Protein AF-A0A8T7JAN0-F1 (afdb_monomer)

pLDDT: mean 93.43, std 6.17, range [55.75, 97.62]

Mean predicted aligned error: 3.58 Å

Solvent-accessible surface area (backbone atoms only — not comparable to full-atom values): 7334 Å² total; per-residue (Å²): 132,79,45,48,63,60,51,50,53,51,40,34,76,74,22,66,46,53,62,48,59,49,54,65,27,92,67,48,68,56,56,50,43,68,74,55,42,84,70,53,52,68,70,41,52,52,54,36,50,58,53,50,70,55,31,36,67,35,22,43,38,52,56,80,37,69,95,50,94,42,50,17,30,30,70,90,56,47,83,46,56,74,61,48,67,72,55,46,54,54,35,41,56,44,19,57,58,30,43,63,62,41,58,79,77,45,91,56,72,92,44,49,69,54,52,51,54,43,50,52,54,51,52,54,57,54,73,69,58,132

Structure (mmCIF, N/CA/C/O backbone):
data_AF-A0A8T7JAN0-F1
#
_entry.id   AF-A0A8T7JAN0-F1
#
loop_
_atom_site.group_PDB
_atom_site.id
_atom_site.type_symbol
_atom_site.label_atom_id
_atom_site.label_alt_id
_atom_site.label_comp_id
_atom_site.label_asym_id
_atom_site.label_entity_id
_atom_site.label_seq_id
_atom_site.pdbx_PDB_ins_code
_atom_site.Cartn_x
_atom_site.Cartn_y
_atom_site.Cartn_z
_atom_site.occupancy
_atom_site.B_iso_or_equiv
_atom_site.auth_seq_id
_atom_site.auth_comp_id
_atom_site.auth_asym_id
_atom_site.auth_atom_id
_atom_site.pdbx_PDB_model_num
ATOM 1 N N . MET A 1 1 ? -13.619 9.895 21.627 1.00 55.75 1 MET A N 1
ATOM 2 C CA . MET A 1 1 ? -13.564 10.234 20.188 1.00 55.75 1 MET A CA 1
ATOM 3 C C . MET A 1 1 ? -12.569 9.287 19.562 1.00 55.75 1 MET A C 1
ATOM 5 O O . MET A 1 1 ? -11.410 9.397 19.912 1.00 55.75 1 MET A O 1
ATOM 9 N N . THR A 1 2 ? -12.993 8.378 18.690 1.00 77.75 2 THR A N 1
ATOM 10 C CA . THR A 1 2 ? -12.060 7.466 18.022 1.00 77.75 2 THR A CA 1
ATOM 11 C C . THR A 1 2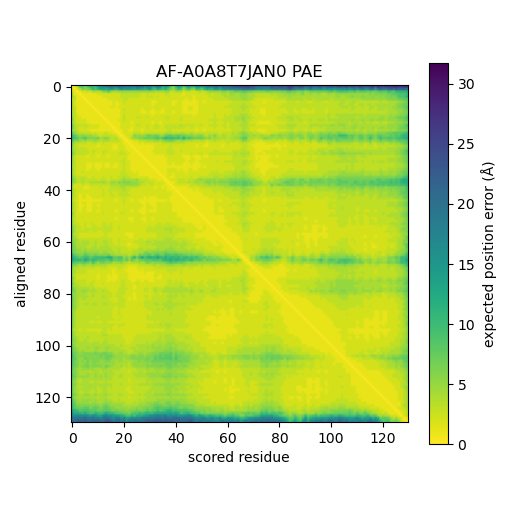 ? -11.316 8.181 16.896 1.00 77.75 2 THR A C 1
ATOM 13 O O . THR A 1 2 ? -11.916 8.685 15.941 1.00 77.75 2 THR A O 1
ATOM 16 N N . THR A 1 3 ? -10.003 8.252 17.016 1.00 91.12 3 THR A N 1
ATOM 17 C CA . THR A 1 3 ? -9.089 8.957 16.128 1.00 91.12 3 THR A CA 1
ATOM 18 C C . THR A 1 3 ? -8.537 8.020 15.047 1.00 91.12 3 THR A C 1
ATOM 20 O O . THR A 1 3 ? -8.535 6.801 15.204 1.00 91.12 3 THR A O 1
ATOM 23 N N . PRO A 1 4 ? -8.004 8.564 13.934 1.00 93.69 4 PRO A N 1
ATOM 24 C CA . PRO A 1 4 ? -7.278 7.761 12.949 1.00 93.69 4 PRO A CA 1
ATOM 25 C C . PRO A 1 4 ? -6.084 6.995 13.533 1.00 93.69 4 PRO A C 1
ATOM 27 O O . PRO A 1 4 ? -5.695 5.970 12.989 1.00 93.69 4 PRO A O 1
ATOM 30 N N . ARG A 1 5 ? -5.482 7.509 14.609 1.00 94.50 5 ARG A N 1
ATOM 31 C CA . ARG A 1 5 ? -4.354 6.855 15.266 1.00 94.50 5 ARG A CA 1
ATOM 32 C C . ARG A 1 5 ? -4.815 5.599 16.003 1.00 94.50 5 ARG A C 1
ATOM 34 O O . ARG A 1 5 ? -4.295 4.535 15.709 1.00 94.50 5 ARG A O 1
ATOM 41 N N . GLU A 1 6 ? -5.840 5.725 16.843 1.00 95.62 6 GLU A N 1
ATOM 42 C CA . GLU A 1 6 ? -6.415 4.592 17.585 1.00 95.62 6 GLU A CA 1
ATOM 43 C C . GLU A 1 6 ? -6.939 3.500 16.644 1.00 95.62 6 GLU A C 1
ATOM 45 O O . GLU A 1 6 ? -6.775 2.319 16.921 1.00 95.62 6 GLU A O 1
ATOM 50 N N . LEU A 1 7 ? -7.527 3.873 15.497 1.00 96.06 7 LEU A N 1
ATOM 51 C CA . LEU A 1 7 ? -7.938 2.879 14.500 1.00 96.06 7 LEU A CA 1
ATOM 52 C C . LEU A 1 7 ? -6.737 2.129 13.916 1.00 96.06 7 LEU A C 1
ATOM 54 O O . LEU A 1 7 ? -6.808 0.919 13.749 1.00 96.06 7 LEU A O 1
ATOM 58 N N . LEU A 1 8 ? -5.655 2.829 13.561 1.00 95.38 8 LEU A N 1
ATOM 59 C CA . LEU A 1 8 ? -4.475 2.168 13.005 1.00 95.38 8 LEU A CA 1
ATOM 60 C C . LEU A 1 8 ? -3.814 1.250 14.041 1.00 95.38 8 LEU A C 1
ATOM 62 O O . LEU A 1 8 ? -3.462 0.132 13.690 1.00 95.38 8 LEU A O 1
ATOM 66 N N . GLU A 1 9 ? -3.702 1.698 15.294 1.00 95.50 9 GLU A N 1
ATOM 67 C CA . GLU A 1 9 ? -3.191 0.890 16.412 1.00 95.50 9 GLU A CA 1
ATOM 68 C C . GLU A 1 9 ? -4.033 -0.382 16.583 1.00 95.50 9 GLU A C 1
ATOM 70 O O . GLU A 1 9 ? -3.498 -1.485 16.492 1.00 95.50 9 GLU A O 1
ATOM 75 N N . TYR A 1 10 ? -5.362 -0.246 16.665 1.00 95.44 10 TYR A N 1
ATOM 76 C CA . TYR A 1 10 ? -6.274 -1.389 16.719 1.00 95.44 10 TYR A CA 1
ATOM 77 C C . TYR A 1 10 ? -6.095 -2.337 15.525 1.00 95.44 10 TYR A C 1
ATOM 79 O O . TYR A 1 10 ? -6.042 -3.555 15.699 1.00 95.44 10 TYR A O 1
ATOM 87 N N . LEU A 1 11 ? -5.990 -1.803 14.304 1.00 96.00 11 LEU A N 1
ATOM 88 C CA . LEU A 1 11 ? -5.844 -2.628 13.107 1.00 96.00 11 LEU A CA 1
ATOM 89 C C . LEU A 1 11 ? -4.528 -3.414 13.111 1.00 96.00 11 LEU A C 1
ATOM 91 O O . LEU A 1 11 ? -4.535 -4.607 12.818 1.00 96.00 11 LEU A O 1
ATOM 95 N N . THR A 1 12 ? -3.421 -2.766 13.467 1.00 95.12 12 THR A N 1
ATOM 96 C CA . THR A 1 12 ? -2.097 -3.392 13.560 1.00 95.12 12 THR A CA 1
ATOM 97 C C . THR A 1 12 ? -2.039 -4.436 14.676 1.00 95.12 12 THR A C 1
ATOM 99 O O . THR A 1 12 ? -1.414 -5.474 14.495 1.00 95.12 12 THR A O 1
ATOM 102 N N . GLU A 1 13 ? -2.713 -4.228 15.805 1.00 95.38 13 GLU A N 1
ATOM 103 C CA . GLU A 1 13 ? -2.742 -5.213 16.895 1.00 95.38 13 GLU A CA 1
ATOM 104 C C . GLU A 1 13 ? -3.574 -6.458 16.551 1.00 95.38 13 GLU A C 1
ATOM 106 O O . GLU A 1 13 ? -3.205 -7.571 16.927 1.00 95.38 13 GLU A O 1
ATOM 111 N N . ASN A 1 14 ? -4.679 -6.287 15.818 1.00 95.31 14 ASN A N 1
ATOM 112 C CA . ASN A 1 14 ? -5.685 -7.341 15.653 1.00 95.31 14 ASN A CA 1
ATOM 113 C C . ASN A 1 14 ? -5.644 -8.046 14.288 1.00 95.31 14 ASN A C 1
ATOM 115 O O . ASN A 1 14 ? -6.106 -9.181 14.184 1.00 95.31 14 ASN A O 1
ATOM 119 N N . TYR A 1 15 ? -5.077 -7.428 13.247 1.00 94.81 15 TYR A N 1
ATOM 120 C CA . TYR A 1 15 ? -5.104 -7.976 11.886 1.00 94.81 15 TYR A CA 1
ATOM 121 C C . TYR A 1 15 ? -3.702 -8.066 11.291 1.00 94.81 15 TYR A C 1
ATOM 123 O O . TYR A 1 15 ? -2.974 -7.078 11.190 1.00 94.81 15 TYR A O 1
ATOM 131 N N . SER A 1 16 ? -3.323 -9.267 10.841 1.00 91.81 16 SER A N 1
ATOM 132 C CA . SER A 1 16 ? -2.032 -9.507 10.176 1.00 91.81 16 SER A CA 1
ATOM 133 C C . SER A 1 16 ? -1.831 -8.596 8.967 1.00 91.81 16 SER A C 1
ATOM 135 O O . SER A 1 16 ? -0.734 -8.075 8.799 1.00 91.81 16 SER A O 1
ATOM 137 N N . ALA A 1 17 ? -2.901 -8.313 8.214 1.00 92.75 17 ALA A N 1
ATOM 138 C CA . ALA A 1 17 ? -2.913 -7.402 7.068 1.00 92.75 17 ALA A CA 1
ATOM 139 C C . ALA A 1 17 ? -2.356 -5.989 7.362 1.00 92.75 17 ALA A C 1
ATOM 141 O O . ALA A 1 17 ? -1.986 -5.279 6.431 1.00 92.75 17 ALA A O 1
ATOM 142 N N . PHE A 1 18 ? -2.304 -5.575 8.636 1.00 94.25 18 PHE A N 1
ATOM 143 C CA . PHE A 1 18 ? -1.794 -4.274 9.083 1.00 94.25 18 PHE A CA 1
ATOM 144 C C . PHE A 1 18 ? -0.541 -4.362 9.970 1.00 94.25 18 PHE A C 1
ATOM 146 O O . PHE A 1 18 ? -0.012 -3.315 10.356 1.00 94.25 18 PHE A O 1
ATOM 153 N N . ARG A 1 19 ? -0.064 -5.570 10.307 1.00 90.19 19 ARG A N 1
ATOM 154 C CA . ARG A 1 19 ? 1.186 -5.776 11.065 1.00 90.19 19 ARG A CA 1
ATOM 155 C C . ARG A 1 19 ? 2.407 -5.552 10.196 1.00 90.19 19 ARG A C 1
ATOM 157 O O . ARG A 1 19 ? 3.319 -4.828 10.580 1.00 90.19 19 ARG A O 1
ATOM 164 N N . GLU A 1 20 ? 2.372 -6.134 9.009 1.00 83.44 20 GLU A N 1
ATOM 165 C CA . GLU A 1 20 ? 3.381 -5.952 7.978 1.00 83.44 20 GLU A CA 1
ATOM 166 C C . GLU A 1 20 ? 2.733 -5.260 6.778 1.00 83.44 20 GLU A C 1
ATOM 168 O O . GLU A 1 20 ? 1.546 -5.482 6.513 1.00 83.44 20 GLU A O 1
ATOM 173 N N . PRO A 1 21 ? 3.457 -4.378 6.069 1.00 79.12 21 PRO A N 1
ATOM 174 C CA . PRO A 1 21 ? 2.912 -3.715 4.898 1.00 79.12 21 PRO A CA 1
ATOM 175 C C . PRO A 1 21 ? 2.623 -4.754 3.809 1.00 79.12 21 PRO A C 1
ATOM 177 O O . PRO A 1 21 ? 3.523 -5.216 3.118 1.00 79.12 21 PRO A O 1
ATOM 180 N N . MET A 1 22 ? 1.349 -5.107 3.655 1.00 89.88 22 MET A N 1
ATOM 181 C CA . MET A 1 22 ? 0.836 -5.977 2.598 1.00 89.88 22 MET A CA 1
ATOM 182 C C . MET A 1 22 ? -0.165 -5.212 1.737 1.00 89.88 22 MET A C 1
ATOM 184 O O . MET A 1 22 ? -0.862 -4.318 2.223 1.00 89.88 22 MET A O 1
ATOM 188 N N . LEU A 1 23 ? -0.274 -5.560 0.450 1.00 94.94 23 LEU A N 1
ATOM 189 C CA . LEU A 1 23 ? -1.288 -4.948 -0.404 1.00 94.94 23 LEU A CA 1
ATOM 190 C C . LEU A 1 23 ? -2.687 -5.382 0.031 1.00 94.94 23 LEU A C 1
ATOM 192 O O . LEU A 1 23 ? -3.060 -6.543 -0.087 1.00 94.94 23 LEU A O 1
ATOM 196 N N . LEU A 1 24 ? -3.487 -4.420 0.475 1.00 96.56 24 LEU A N 1
ATOM 197 C CA . LEU A 1 24 ? -4.852 -4.667 0.922 1.00 96.56 24 LEU A CA 1
ATOM 198 C C . LEU A 1 24 ? -5.787 -4.927 -0.262 1.00 96.56 24 LEU A C 1
ATOM 200 O O . LEU A 1 24 ? -5.624 -4.341 -1.345 1.00 96.56 24 LEU A O 1
ATOM 204 N N . GLU A 1 25 ? -6.796 -5.767 -0.030 1.00 97.38 25 GLU A N 1
ATOM 205 C CA . GLU A 1 25 ? -7.859 -6.048 -0.994 1.00 97.38 25 GLU A CA 1
ATOM 206 C C . GLU A 1 25 ? -8.614 -4.776 -1.408 1.00 97.38 25 GLU A C 1
ATOM 208 O O . GLU A 1 25 ? -8.809 -3.828 -0.634 1.00 97.38 25 GLU A O 1
ATOM 213 N N . ILE A 1 26 ? -9.064 -4.743 -2.660 1.00 94.69 26 ILE A N 1
ATOM 214 C CA . ILE A 1 26 ? -9.939 -3.680 -3.137 1.00 94.69 26 ILE A CA 1
ATOM 215 C C . ILE A 1 26 ? -11.244 -3.747 -2.342 1.00 94.69 26 ILE A C 1
ATOM 217 O O . ILE A 1 26 ? -11.904 -4.775 -2.257 1.00 94.69 26 ILE A O 1
ATOM 221 N N . GLY A 1 27 ? -11.628 -2.622 -1.741 1.00 95.12 27 GLY A N 1
ATOM 222 C CA . GLY A 1 27 ? -12.807 -2.581 -0.881 1.00 95.12 27 GLY A CA 1
ATOM 223 C C . GLY A 1 27 ? -12.537 -2.899 0.591 1.00 95.12 27 GLY A C 1
ATOM 224 O O . GLY A 1 27 ? -13.489 -2.887 1.355 1.00 95.12 27 GLY A O 1
ATOM 225 N N . ILE A 1 28 ? -11.279 -3.050 1.037 1.00 97.44 28 ILE A N 1
ATOM 226 C CA . ILE A 1 28 ? -10.921 -3.337 2.448 1.00 97.44 28 ILE A CA 1
ATOM 227 C C . ILE A 1 28 ? -11.639 -2.454 3.493 1.00 97.44 28 ILE A C 1
ATOM 229 O O . ILE A 1 28 ? -11.892 -2.885 4.612 1.00 97.44 28 ILE A O 1
ATOM 233 N N . HIS A 1 29 ? -12.018 -1.222 3.137 1.00 96.94 29 HIS A N 1
ATOM 234 C CA . HIS A 1 29 ? -12.791 -0.322 3.998 1.00 96.94 29 HIS A CA 1
ATOM 235 C C . HIS A 1 29 ? -14.138 -0.904 4.453 1.00 96.94 29 HIS A C 1
ATOM 237 O O . HIS A 1 29 ? -14.550 -0.625 5.578 1.00 96.94 29 HIS A O 1
ATOM 243 N N . THR A 1 30 ? -14.813 -1.700 3.618 1.00 97.31 30 THR A N 1
ATOM 244 C CA . THR A 1 30 ? -16.069 -2.364 3.990 1.00 97.31 30 THR A CA 1
ATOM 245 C C . THR A 1 30 ? -15.802 -3.477 4.991 1.00 97.31 30 THR A C 1
ATOM 247 O O . THR A 1 30 ? -16.476 -3.531 6.012 1.00 97.31 30 THR A O 1
ATOM 250 N N . GLN A 1 31 ? -14.758 -4.282 4.769 1.00 97.44 31 GLN A N 1
ATOM 251 C CA . GLN A 1 31 ? -14.336 -5.336 5.696 1.00 97.44 31 GLN A CA 1
ATOM 252 C C . GLN A 1 31 ? -13.979 -4.750 7.067 1.00 97.44 31 GLN A C 1
ATOM 254 O O . GLN A 1 31 ? -14.451 -5.237 8.092 1.00 97.44 31 GLN A O 1
ATOM 259 N N . ILE A 1 32 ? -13.226 -3.643 7.089 1.00 97.19 32 ILE A N 1
ATOM 260 C CA . ILE A 1 32 ? -12.897 -2.923 8.327 1.00 97.19 32 ILE A CA 1
ATOM 261 C C . ILE A 1 32 ? -14.170 -2.423 9.001 1.00 97.19 32 ILE A C 1
ATOM 263 O O . ILE A 1 32 ? -14.345 -2.642 10.194 1.00 97.19 32 ILE A O 1
ATOM 267 N N . LYS A 1 33 ? -15.076 -1.776 8.255 1.00 96.81 33 LYS A N 1
ATOM 268 C CA . LYS A 1 33 ? -16.329 -1.255 8.815 1.00 96.81 33 LYS A CA 1
ATOM 269 C C . LYS A 1 33 ? -17.195 -2.368 9.410 1.00 96.81 33 LYS A C 1
ATOM 271 O O . LYS A 1 33 ? -17.756 -2.171 10.483 1.00 96.81 33 LYS A O 1
ATOM 276 N N . SER A 1 34 ? -17.270 -3.524 8.756 1.00 96.62 34 SER A N 1
ATOM 277 C CA . SER A 1 34 ? -17.972 -4.700 9.272 1.00 96.62 34 SER A CA 1
ATOM 278 C C . SER A 1 34 ? -17.334 -5.241 10.550 1.00 96.62 34 SER A C 1
ATOM 280 O O . SER A 1 34 ? -18.057 -5.606 11.470 1.00 96.62 34 SER A O 1
ATOM 282 N N . ALA A 1 35 ? -16.003 -5.260 10.633 1.00 95.19 35 ALA A N 1
ATOM 283 C CA . ALA A 1 35 ? -15.294 -5.813 11.781 1.00 95.19 35 ALA A CA 1
ATOM 284 C C . ALA A 1 35 ? -15.336 -4.901 13.019 1.00 95.19 35 ALA A C 1
ATOM 286 O O . ALA A 1 35 ? -15.488 -5.384 14.137 1.00 95.19 35 ALA A O 1
ATOM 287 N N . VAL A 1 36 ? -15.232 -3.582 12.829 1.00 93.56 36 VAL A N 1
ATOM 288 C CA . VAL A 1 36 ? -15.184 -2.616 13.943 1.00 93.56 36 VAL A CA 1
ATOM 289 C C . VAL A 1 36 ? -16.546 -2.016 14.305 1.00 93.56 36 VAL A C 1
ATOM 291 O O . VAL A 1 36 ? -16.665 -1.291 15.294 1.00 93.56 36 VAL A O 1
ATOM 294 N N . GLY A 1 37 ? -17.575 -2.272 13.494 1.00 92.12 37 GLY A N 1
ATOM 295 C CA . GLY A 1 37 ? -18.921 -1.740 13.691 1.00 92.12 37 GLY A CA 1
ATOM 296 C C . GLY A 1 37 ? -18.953 -0.210 13.746 1.00 92.12 37 GLY A C 1
ATOM 297 O O . GLY A 1 37 ? -18.244 0.485 13.013 1.00 92.12 37 GLY A O 1
ATOM 298 N N . ASP A 1 38 ? -19.796 0.342 14.618 1.00 92.56 38 ASP A N 1
ATOM 299 C CA . ASP A 1 38 ? -19.983 1.794 14.773 1.00 92.56 38 ASP A CA 1
ATOM 300 C C . ASP A 1 38 ? -18.980 2.472 15.703 1.00 92.56 38 ASP A C 1
ATOM 302 O O . ASP A 1 38 ? -19.018 3.693 15.861 1.00 92.56 38 ASP A O 1
ATOM 306 N N . VAL A 1 39 ? -18.021 1.710 16.236 1.00 93.06 39 VAL A N 1
ATOM 307 C CA . VAL A 1 39 ? -16.919 2.253 17.039 1.00 93.06 39 VAL A CA 1
ATOM 308 C C . VAL A 1 39 ? -16.117 3.266 16.222 1.00 93.06 39 VAL A C 1
ATOM 310 O O . VAL A 1 39 ? -15.782 4.332 16.729 1.00 93.06 39 VAL A O 1
ATOM 313 N N . PHE A 1 40 ? -15.875 2.983 14.936 1.00 93.75 40 PHE A N 1
ATOM 314 C CA . PHE A 1 40 ? -15.191 3.899 14.026 1.00 93.75 40 PHE A CA 1
ATOM 315 C C . PHE A 1 40 ? -16.095 4.342 12.870 1.00 93.75 40 PHE A C 1
ATOM 317 O O . PHE A 1 40 ? -16.785 3.555 12.214 1.00 93.75 40 PHE A O 1
ATOM 324 N N . THR A 1 41 ? -16.058 5.643 12.576 1.00 94.19 41 THR A N 1
ATOM 325 C CA . THR A 1 41 ? -16.795 6.217 11.442 1.00 94.19 41 THR A CA 1
ATOM 326 C C . THR A 1 41 ? -16.097 5.917 10.117 1.00 94.19 41 THR A C 1
ATOM 328 O O . THR A 1 41 ? -14.869 5.839 10.040 1.00 94.19 41 THR A O 1
ATOM 331 N N . GLU A 1 42 ? -16.867 5.861 9.031 1.00 94.38 42 GLU A N 1
ATOM 332 C CA . GLU A 1 42 ? -16.324 5.663 7.683 1.00 94.38 42 GLU A CA 1
ATOM 333 C C . GLU A 1 42 ? -15.302 6.744 7.296 1.00 94.38 42 GLU A C 1
ATOM 335 O O . GLU A 1 42 ? -14.278 6.465 6.670 1.00 94.38 42 GLU A O 1
ATOM 340 N N . LYS A 1 43 ? -15.524 7.987 7.740 1.00 94.69 43 LYS A N 1
ATOM 341 C CA . LYS A 1 43 ? -14.583 9.096 7.543 1.00 94.69 43 LYS A CA 1
ATOM 342 C C . LYS A 1 43 ? -13.227 8.821 8.196 1.00 94.69 43 LYS A C 1
ATOM 344 O O . LYS A 1 43 ? -12.193 9.144 7.609 1.00 94.69 43 LYS A O 1
ATOM 349 N N . VAL A 1 44 ? -13.216 8.237 9.397 1.00 95.94 44 VAL A N 1
ATOM 350 C CA . VAL A 1 44 ? -11.977 7.860 10.095 1.00 95.94 44 VAL A CA 1
ATOM 351 C C . VAL A 1 44 ? -11.280 6.722 9.352 1.00 95.94 44 VAL A C 1
ATOM 353 O O . VAL A 1 44 ? -10.091 6.853 9.063 1.00 95.94 44 VAL A O 1
ATOM 356 N N . ILE A 1 45 ? -12.021 5.688 8.938 1.00 97.00 45 ILE A N 1
ATOM 357 C CA . ILE A 1 45 ? -11.492 4.557 8.155 1.00 97.00 45 ILE A CA 1
ATOM 358 C C . ILE A 1 45 ? -10.836 5.049 6.858 1.00 97.00 45 ILE A C 1
ATOM 360 O O . ILE A 1 45 ? -9.661 4.776 6.607 1.00 97.00 45 ILE A O 1
ATOM 364 N N . ARG A 1 46 ? -11.547 5.859 6.063 1.00 96.12 46 ARG A N 1
ATOM 365 C CA . ARG A 1 46 ? -11.021 6.433 4.811 1.00 96.12 46 ARG A CA 1
ATOM 366 C C . ARG A 1 46 ? -9.767 7.274 5.049 1.00 96.12 46 ARG A C 1
ATOM 368 O O . ARG A 1 46 ? -8.825 7.205 4.262 1.00 96.12 46 ARG A O 1
ATOM 375 N N . LYS A 1 47 ? -9.726 8.050 6.137 1.00 96.25 47 LYS A N 1
ATOM 376 C CA . LYS A 1 47 ? -8.563 8.877 6.488 1.00 96.25 47 LYS A CA 1
ATOM 377 C C . LYS A 1 47 ? -7.343 8.032 6.866 1.00 96.25 47 LYS A C 1
ATOM 379 O O . LYS A 1 47 ? -6.235 8.394 6.472 1.00 96.25 47 LYS A O 1
ATOM 384 N N . VAL A 1 48 ? -7.530 6.933 7.600 1.00 96.38 48 VAL A N 1
ATOM 385 C CA . VAL A 1 48 ? -6.448 5.986 7.925 1.00 96.38 48 VAL A CA 1
ATOM 386 C C . VAL A 1 48 ? -5.924 5.325 6.662 1.00 96.38 48 VAL A C 1
ATOM 388 O O . VAL A 1 48 ? -4.738 5.455 6.368 1.00 96.38 48 VAL A O 1
ATOM 391 N N . LEU A 1 49 ? -6.804 4.716 5.865 1.00 96.62 49 LEU A N 1
ATOM 392 C CA . LEU A 1 49 ? -6.423 4.038 4.624 1.00 96.62 49 LEU A CA 1
ATOM 393 C C . LEU A 1 49 ? -5.740 4.988 3.638 1.00 96.62 49 LEU A C 1
ATOM 395 O O . LEU A 1 49 ? -4.730 4.632 3.037 1.00 96.62 49 LEU A O 1
ATOM 399 N N . GLY A 1 50 ? -6.233 6.221 3.508 1.00 95.56 50 GLY A N 1
ATOM 400 C CA . GLY A 1 50 ? -5.619 7.236 2.656 1.00 95.56 50 GLY A CA 1
ATOM 401 C C . GLY A 1 50 ? -4.188 7.578 3.073 1.00 95.56 50 GLY A C 1
ATOM 402 O O . GLY A 1 50 ? -3.334 7.770 2.215 1.00 95.56 50 GLY A O 1
ATOM 403 N N . LYS A 1 51 ? -3.885 7.622 4.374 1.00 94.19 51 LYS A N 1
ATOM 404 C CA . LYS A 1 51 ? -2.503 7.815 4.840 1.00 94.19 51 LYS A CA 1
ATOM 405 C C . LYS A 1 51 ? -1.662 6.554 4.657 1.00 94.19 51 LYS A C 1
ATOM 407 O O . LYS A 1 51 ? -0.564 6.638 4.115 1.00 94.19 51 LYS A O 1
ATOM 412 N N . TYR A 1 52 ? -2.192 5.412 5.083 1.00 95.25 52 TYR A N 1
ATOM 413 C CA . TYR A 1 52 ? -1.498 4.128 5.091 1.00 95.25 52 TYR A CA 1
ATOM 414 C C . TYR A 1 52 ? -1.067 3.713 3.677 1.00 95.25 52 TYR A C 1
ATOM 416 O O . TYR A 1 52 ? 0.122 3.555 3.409 1.00 95.25 52 TYR A O 1
ATOM 424 N N . THR A 1 53 ? -2.011 3.690 2.731 1.00 95.44 53 THR A N 1
ATOM 425 C CA . THR A 1 53 ? -1.788 3.239 1.344 1.00 95.44 53 THR A CA 1
ATOM 426 C C . THR A 1 53 ? -0.958 4.196 0.476 1.00 95.44 53 THR A C 1
ATOM 428 O O . THR A 1 53 ? -0.527 3.833 -0.618 1.00 95.44 53 THR A O 1
ATOM 431 N N . ASN A 1 54 ? -0.716 5.430 0.933 1.00 94.56 54 ASN A N 1
ATOM 432 C CA . ASN A 1 54 ? 0.154 6.402 0.257 1.00 94.56 54 ASN A CA 1
ATOM 433 C C . ASN A 1 54 ? 1.546 6.510 0.909 1.00 94.56 54 ASN A C 1
ATOM 435 O O . ASN A 1 54 ? 2.342 7.367 0.515 1.00 94.56 54 ASN A O 1
ATOM 439 N N . SER A 1 55 ? 1.841 5.679 1.912 1.00 94.25 55 SER A N 1
ATOM 440 C CA . SER A 1 55 ? 3.152 5.633 2.559 1.00 94.25 55 SER A CA 1
ATOM 441 C C . SER A 1 55 ? 4.178 4.877 1.707 1.00 94.25 55 SER A C 1
ATOM 443 O O . SER A 1 55 ? 3.820 3.989 0.933 1.00 94.25 55 SER A O 1
ATOM 445 N N . ALA A 1 56 ? 5.462 5.220 1.855 1.00 94.81 56 ALA A N 1
ATOM 446 C CA . ALA A 1 56 ? 6.543 4.489 1.193 1.00 94.81 56 ALA A CA 1
ATOM 447 C C . ALA A 1 56 ? 6.582 3.023 1.652 1.00 94.81 56 ALA A C 1
ATOM 449 O O . ALA A 1 56 ? 6.590 2.140 0.807 1.00 94.81 56 ALA A O 1
ATOM 450 N N . ALA A 1 57 ? 6.472 2.777 2.963 1.00 93.75 57 ALA A N 1
ATOM 451 C CA . ALA A 1 57 ? 6.462 1.433 3.544 1.00 93.75 57 ALA A CA 1
ATOM 452 C C . ALA A 1 57 ? 5.363 0.534 2.960 1.00 93.75 57 ALA A C 1
ATOM 454 O O . ALA A 1 57 ? 5.610 -0.617 2.635 1.00 93.75 57 ALA A O 1
ATOM 455 N N . TYR A 1 58 ? 4.149 1.059 2.777 1.00 95.38 58 TYR A N 1
ATOM 456 C CA . TYR A 1 58 ? 3.073 0.284 2.162 1.00 95.38 58 TYR A CA 1
ATOM 457 C C . TYR A 1 58 ? 3.361 -0.060 0.697 1.00 95.38 58 TYR A C 1
ATOM 459 O O . TYR A 1 58 ? 3.134 -1.181 0.257 1.00 95.38 58 TYR A O 1
ATOM 467 N N . ASN A 1 59 ? 3.831 0.917 -0.084 1.00 96.62 59 ASN A N 1
ATOM 468 C CA . ASN A 1 59 ? 4.035 0.710 -1.517 1.00 96.62 59 ASN A CA 1
ATOM 469 C C . ASN A 1 59 ? 5.322 -0.078 -1.820 1.00 96.62 59 ASN A C 1
ATOM 471 O O . ASN A 1 59 ? 5.391 -0.718 -2.866 1.00 96.62 59 ASN A O 1
ATOM 475 N N . SER A 1 60 ? 6.298 -0.103 -0.906 1.00 94.50 60 SER A N 1
ATOM 476 C CA . SER A 1 60 ? 7.502 -0.930 -1.044 1.00 94.50 60 SER A CA 1
ATOM 477 C C . SER A 1 60 ? 7.198 -2.427 -0.979 1.00 94.50 60 SER A C 1
ATOM 479 O O . SER A 1 60 ? 8.004 -3.217 -1.458 1.00 94.50 60 SER A O 1
ATOM 481 N N . ALA A 1 61 ? 6.045 -2.832 -0.434 1.00 93.12 61 ALA A N 1
ATOM 482 C CA . ALA A 1 61 ? 5.597 -4.223 -0.436 1.00 93.12 61 ALA A CA 1
ATOM 483 C C . ALA A 1 61 ? 5.449 -4.788 -1.855 1.00 93.12 61 ALA A C 1
ATOM 485 O O . ALA A 1 61 ? 5.704 -5.964 -2.086 1.00 93.12 61 ALA A O 1
ATOM 486 N N . VAL A 1 62 ? 5.065 -3.946 -2.819 1.00 94.62 62 VAL A N 1
ATOM 487 C CA . VAL A 1 62 ? 4.975 -4.349 -4.229 1.00 94.62 62 VAL A CA 1
ATOM 488 C C . VA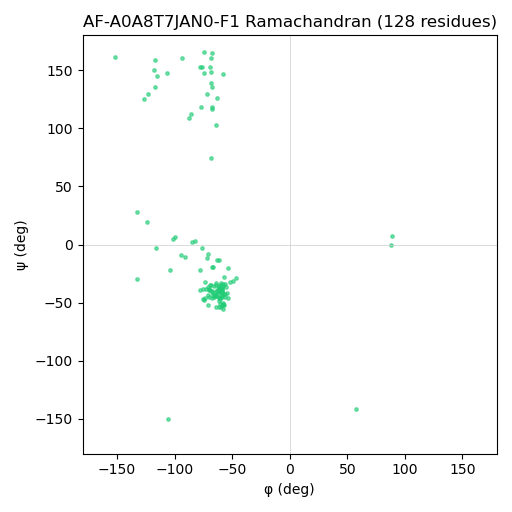L A 1 62 ? 6.356 -4.570 -4.816 1.00 94.62 62 VAL A C 1
ATOM 490 O O . VAL A 1 62 ? 6.573 -5.581 -5.470 1.00 94.62 62 VAL A O 1
ATOM 493 N N . VAL A 1 63 ? 7.278 -3.643 -4.548 1.00 94.19 63 VAL A N 1
ATOM 494 C CA . VAL A 1 63 ? 8.662 -3.708 -5.036 1.00 94.19 63 VAL A CA 1
ATOM 495 C C . VAL A 1 63 ? 9.350 -4.982 -4.541 1.00 94.19 63 VAL A C 1
ATOM 497 O O . VAL A 1 63 ? 9.951 -5.702 -5.321 1.00 94.19 63 VAL A O 1
ATOM 500 N N . GLN A 1 64 ? 9.159 -5.322 -3.266 1.00 91.75 64 GLN A N 1
ATOM 501 C CA . GLN A 1 64 ? 9.722 -6.530 -2.651 1.00 91.75 64 GLN A CA 1
ATOM 502 C C . GLN A 1 64 ? 9.218 -7.846 -3.261 1.00 91.75 64 GLN A C 1
ATOM 504 O O . GLN A 1 64 ? 9.760 -8.902 -2.957 1.00 91.75 64 GLN A O 1
ATOM 509 N N . ASN A 1 65 ? 8.153 -7.803 -4.064 1.00 90.75 65 ASN A N 1
ATOM 510 C CA . ASN A 1 65 ? 7.462 -8.985 -4.568 1.00 90.75 65 ASN A CA 1
ATOM 511 C C . ASN A 1 65 ? 7.193 -8.896 -6.083 1.00 90.75 65 ASN A C 1
ATOM 513 O O . ASN A 1 65 ? 6.206 -9.457 -6.561 1.00 90.75 65 ASN A O 1
ATOM 517 N N . LEU A 1 66 ? 8.024 -8.172 -6.846 1.00 87.50 66 LEU A N 1
ATOM 518 C CA . LEU A 1 66 ? 7.798 -7.960 -8.284 1.00 87.50 66 LEU A CA 1
ATOM 519 C C . LEU A 1 66 ? 7.809 -9.259 -9.093 1.00 87.50 66 LEU A C 1
ATOM 521 O O . LEU A 1 66 ? 6.949 -9.420 -9.966 1.00 87.50 66 LEU A O 1
ATOM 525 N N . ASP A 1 67 ? 8.694 -10.185 -8.723 1.00 82.69 67 ASP A N 1
ATOM 526 C CA . ASP A 1 67 ? 8.921 -11.467 -9.405 1.00 82.69 67 ASP A CA 1
ATOM 527 C C . ASP A 1 67 ? 7.925 -12.572 -9.022 1.00 82.69 67 ASP A C 1
ATOM 529 O O . ASP A 1 67 ? 8.041 -13.711 -9.473 1.00 82.69 67 ASP A O 1
ATOM 533 N N . TRP A 1 68 ? 6.942 -12.259 -8.175 1.00 85.38 68 TRP A N 1
ATO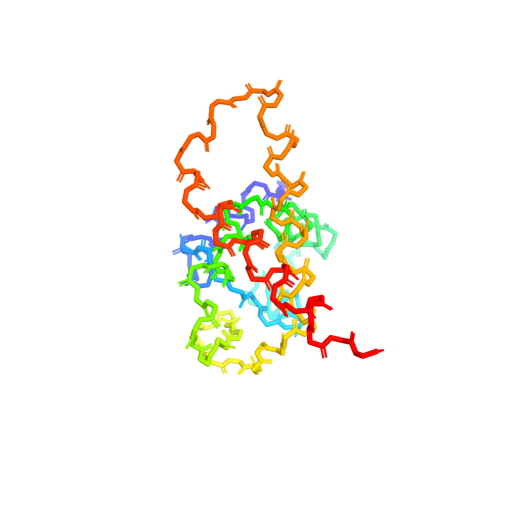M 534 C CA . TRP A 1 68 ? 6.014 -13.240 -7.620 1.00 85.38 68 TRP A CA 1
ATOM 535 C C . TRP A 1 68 ? 4.573 -12.961 -8.054 1.00 85.38 68 TRP A C 1
ATOM 537 O O . TRP A 1 68 ? 4.199 -11.828 -8.385 1.00 85.38 68 TRP A O 1
ATOM 547 N N . ASP A 1 69 ? 3.738 -14.003 -7.981 1.00 88.81 69 ASP A N 1
ATOM 548 C CA . ASP A 1 69 ? 2.278 -13.902 -8.076 1.00 88.81 69 ASP A CA 1
ATOM 549 C C . ASP A 1 69 ? 1.722 -13.178 -6.843 1.00 88.81 69 ASP A C 1
ATOM 551 O O . ASP A 1 69 ? 1.146 -13.760 -5.918 1.00 88.81 69 ASP A O 1
ATOM 555 N N . LEU A 1 70 ? 1.924 -11.863 -6.819 1.00 92.69 70 LEU A N 1
ATOM 556 C CA . LEU A 1 70 ? 1.508 -11.010 -5.727 1.00 92.69 70 LEU A CA 1
ATOM 557 C C . LEU A 1 70 ? -0.018 -10.957 -5.683 1.00 92.69 70 LEU A C 1
ATOM 559 O O . LEU A 1 70 ? -0.680 -10.481 -6.608 1.00 92.69 70 LEU A O 1
ATOM 563 N N . ARG A 1 71 ? -0.586 -11.422 -4.574 1.00 94.81 71 ARG A N 1
ATOM 564 C CA . ARG A 1 71 ? -2.014 -11.309 -4.282 1.00 94.81 71 ARG A CA 1
ATOM 565 C C . ARG A 1 71 ? -2.245 -10.267 -3.208 1.00 94.81 71 ARG A C 1
ATOM 567 O O . ARG A 1 71 ? -1.433 -10.084 -2.304 1.00 94.81 71 ARG A O 1
ATOM 574 N N . ARG A 1 72 ? -3.382 -9.591 -3.310 1.00 95.56 72 ARG A N 1
ATOM 575 C CA . ARG A 1 72 ? -3.888 -8.750 -2.233 1.00 95.56 72 ARG A CA 1
ATOM 576 C C . ARG A 1 72 ? -4.286 -9.608 -1.036 1.00 95.56 72 ARG A C 1
ATOM 578 O O . ARG A 1 72 ? -4.446 -10.822 -1.154 1.00 95.56 72 ARG A O 1
ATOM 585 N N . VAL A 1 73 ? -4.462 -8.965 0.107 1.00 96.19 73 VAL A N 1
ATOM 586 C CA . VAL A 1 73 ? -4.792 -9.614 1.374 1.00 96.19 73 VAL A CA 1
ATOM 587 C C . VAL A 1 73 ? -6.086 -9.021 1.923 1.00 96.19 73 VAL A C 1
ATOM 589 O O . VAL A 1 73 ? -6.253 -7.797 1.989 1.00 96.19 73 VAL A O 1
ATOM 592 N N . ASN A 1 74 ? -7.019 -9.899 2.284 1.00 97.50 74 ASN A N 1
ATOM 593 C CA . ASN A 1 74 ? -8.237 -9.534 3.001 1.00 97.50 74 ASN A CA 1
ATOM 594 C C . ASN A 1 74 ? -7.929 -9.223 4.470 1.00 97.50 74 ASN A C 1
ATOM 596 O O . ASN A 1 74 ? -6.869 -9.561 4.991 1.00 97.50 74 ASN A O 1
ATOM 600 N N . LEU A 1 75 ? -8.871 -8.593 5.170 1.00 96.25 75 LEU A N 1
ATOM 601 C CA . LEU A 1 75 ? -8.685 -8.197 6.566 1.00 96.2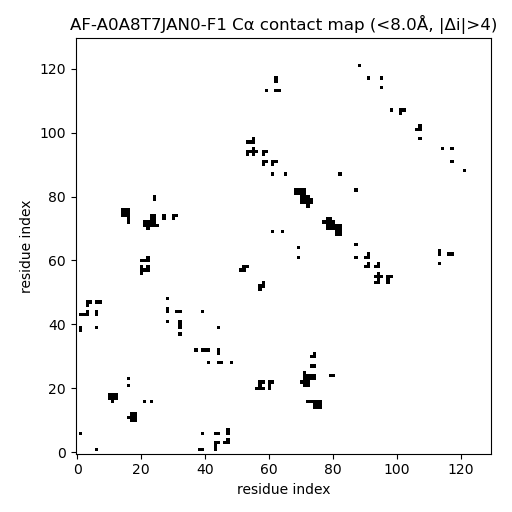5 75 LEU A CA 1
ATOM 602 C C . LEU A 1 75 ? -8.423 -9.400 7.487 1.00 96.25 75 LEU A C 1
ATOM 604 O O . LEU A 1 75 ? -7.638 -9.295 8.424 1.00 96.25 75 LEU A O 1
ATOM 608 N N . ASP A 1 76 ? -9.047 -10.539 7.194 1.00 94.81 76 ASP A N 1
ATOM 609 C CA . ASP A 1 76 ? -8.873 -11.803 7.917 1.00 94.81 76 ASP A CA 1
ATOM 610 C C . ASP A 1 76 ? -7.554 -12.534 7.594 1.00 94.81 76 ASP A C 1
ATOM 612 O O . ASP A 1 76 ? -7.259 -13.568 8.189 1.00 94.81 76 ASP A O 1
ATOM 616 N N . GLY A 1 77 ? -6.747 -11.996 6.673 1.00 93.81 77 GLY A N 1
ATOM 617 C CA . GLY A 1 77 ? -5.485 -12.583 6.229 1.00 93.81 77 GLY A CA 1
ATOM 618 C C . GLY A 1 77 ? -5.617 -13.580 5.077 1.00 93.81 77 GLY A C 1
ATOM 619 O O . GLY A 1 77 ? -4.601 -14.099 4.617 1.00 93.81 77 GLY A O 1
ATOM 620 N N . SER A 1 78 ? -6.828 -13.850 4.581 1.00 95.56 78 SER A N 1
ATOM 621 C CA . SER A 1 78 ? -7.018 -14.704 3.407 1.00 95.56 78 SER A CA 1
ATOM 622 C C . SER A 1 78 ? -6.511 -14.034 2.123 1.00 95.56 78 SER A C 1
ATOM 624 O O . SER A 1 78 ? -6.492 -12.803 1.993 1.00 95.56 78 SER A O 1
ATOM 626 N N . SER A 1 79 ? -6.102 -14.853 1.148 1.00 95.62 79 SER A N 1
ATOM 627 C CA . SER A 1 79 ? -5.662 -14.363 -0.159 1.00 95.62 79 SER A CA 1
ATOM 628 C C . SER A 1 79 ? -6.811 -13.743 -0.945 1.00 95.62 79 SER A C 1
ATOM 630 O O . SER A 1 79 ? -7.901 -14.300 -1.058 1.00 95.62 79 SER A O 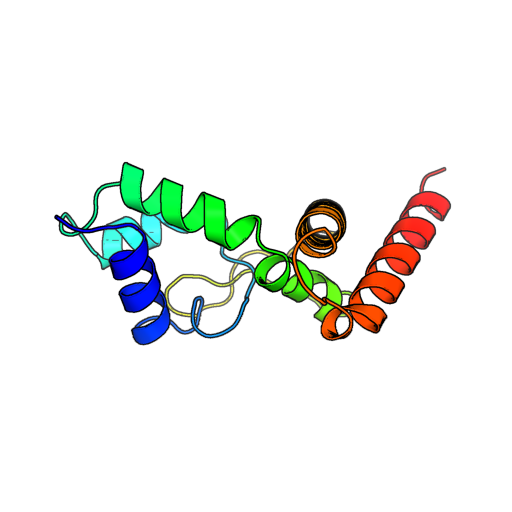1
ATOM 632 N N . GLY A 1 80 ? -6.514 -12.599 -1.539 1.00 95.81 80 GLY A N 1
ATOM 633 C CA . GLY A 1 80 ? -7.410 -11.830 -2.371 1.00 95.81 80 GLY A CA 1
ATOM 634 C C . GLY A 1 80 ? -7.086 -11.918 -3.862 1.00 95.81 80 GLY A C 1
ATOM 635 O O . GLY A 1 80 ? -6.574 -12.921 -4.384 1.00 95.81 80 GLY A O 1
ATOM 636 N N . SER A 1 81 ? -7.407 -10.836 -4.562 1.00 96.00 81 SER A N 1
ATOM 637 C CA . SER A 1 81 ? -7.226 -10.680 -5.999 1.00 96.00 81 SER A CA 1
ATOM 638 C C . SER A 1 81 ? -5.749 -10.604 -6.394 1.00 96.00 81 SER A C 1
ATOM 640 O O . SER A 1 81 ? -4.895 -10.125 -5.645 1.00 96.00 81 SER A O 1
ATOM 642 N N . LEU A 1 82 ? -5.443 -11.105 -7.594 1.00 95.69 82 LEU A N 1
ATOM 643 C CA . LEU A 1 82 ? -4.106 -11.014 -8.177 1.00 95.69 82 LEU A CA 1
ATOM 644 C C . LEU A 1 82 ? -3.783 -9.554 -8.520 1.00 95.69 82 LEU A C 1
ATOM 646 O O . LEU A 1 82 ? -4.631 -8.815 -9.029 1.00 95.69 82 LEU A O 1
ATOM 650 N N . VAL A 1 83 ? -2.553 -9.135 -8.247 1.00 95.56 83 VAL A N 1
ATOM 651 C CA . VAL A 1 83 ? -2.067 -7.788 -8.541 1.00 95.56 83 VAL A CA 1
ATOM 652 C C . VAL A 1 83 ? -1.512 -7.765 -9.962 1.00 95.56 83 VAL A C 1
ATOM 654 O O . VAL A 1 83 ? -0.454 -8.320 -10.232 1.00 95.56 83 VAL A O 1
ATOM 657 N N . SER A 1 84 ? -2.231 -7.104 -10.870 1.00 94.69 84 SER A N 1
ATOM 658 C CA . SER A 1 84 ? -1.804 -6.927 -12.263 1.00 94.69 84 SER A CA 1
ATOM 659 C C . SER A 1 84 ? -0.592 -6.005 -12.398 1.00 94.69 84 SER A C 1
ATOM 661 O O . SER A 1 84 ? -0.367 -5.149 -11.539 1.00 94.69 84 SER A O 1
ATOM 663 N N . ASP A 1 85 ? 0.118 -6.076 -13.524 1.00 93.62 85 ASP A N 1
ATOM 664 C CA . ASP A 1 85 ? 1.264 -5.196 -13.797 1.00 93.62 85 ASP A CA 1
ATOM 665 C C . ASP A 1 85 ? 0.874 -3.717 -13.837 1.00 93.62 85 ASP A C 1
ATOM 667 O O . ASP A 1 85 ? 1.578 -2.870 -13.293 1.00 93.62 85 ASP A O 1
ATOM 671 N N . ALA A 1 86 ? -0.317 -3.384 -14.346 1.00 94.06 86 ALA A N 1
ATOM 672 C CA . ALA A 1 86 ? -0.848 -2.023 -14.254 1.00 94.06 86 ALA A CA 1
ATOM 673 C C . ALA A 1 86 ? -0.992 -1.556 -12.791 1.00 94.06 86 ALA A C 1
ATOM 675 O O . ALA A 1 86 ? -0.680 -0.410 -12.455 1.00 94.06 86 ALA A O 1
ATOM 676 N N . SER A 1 87 ? -1.427 -2.450 -11.896 1.00 94.88 87 SER A N 1
ATOM 677 C CA . SER A 1 87 ? -1.487 -2.171 -10.461 1.00 94.88 87 SER A CA 1
ATOM 678 C C . SER A 1 87 ? -0.087 -2.083 -9.843 1.00 94.88 87 SER A C 1
ATOM 680 O O . SER A 1 87 ? 0.130 -1.207 -9.002 1.00 94.88 87 SER A O 1
ATOM 682 N N . LYS A 1 88 ? 0.859 -2.943 -10.250 1.00 95.50 88 LYS A N 1
ATOM 683 C CA . LYS A 1 88 ? 2.263 -2.880 -9.810 1.00 95.50 88 LYS A CA 1
ATOM 684 C C . LYS A 1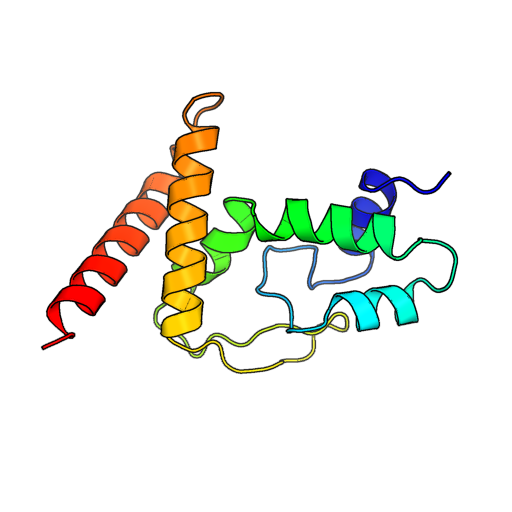 88 ? 2.877 -1.527 -10.184 1.00 95.50 88 LYS A C 1
ATOM 686 O O . LYS A 1 88 ? 3.316 -0.799 -9.294 1.00 95.50 88 LYS A O 1
ATOM 691 N N . ARG A 1 89 ? 2.760 -1.118 -11.453 1.00 95.75 89 ARG A N 1
ATOM 692 C CA . ARG A 1 89 ? 3.218 0.178 -11.986 1.00 95.75 89 ARG A CA 1
ATOM 693 C C . ARG A 1 89 ? 2.669 1.359 -11.190 1.00 95.75 89 ARG A C 1
ATOM 695 O O . ARG A 1 89 ? 3.415 2.257 -10.801 1.00 95.75 89 ARG A O 1
ATOM 702 N N . HIS A 1 90 ? 1.372 1.342 -10.884 1.00 95.50 90 HIS A N 1
ATOM 703 C CA . HIS A 1 90 ? 0.738 2.383 -10.070 1.00 95.50 90 HIS A CA 1
ATOM 704 C C . HIS A 1 90 ? 1.329 2.476 -8.656 1.00 95.50 90 HIS A C 1
ATOM 706 O O . HIS A 1 90 ? 1.620 3.574 -8.173 1.00 95.50 90 HIS A O 1
ATOM 712 N N . HIS A 1 91 ? 1.522 1.339 -7.984 1.00 96.69 91 HIS A N 1
ATOM 713 C CA . HIS A 1 91 ? 2.100 1.305 -6.639 1.00 96.69 91 HIS A CA 1
ATOM 714 C C . HIS A 1 91 ? 3.581 1.695 -6.628 1.00 96.69 91 HIS A C 1
ATOM 716 O O . HIS A 1 91 ? 3.984 2.466 -5.757 1.00 96.69 91 HIS A O 1
ATOM 722 N N . ILE A 1 92 ? 4.363 1.270 -7.620 1.00 97.06 92 ILE A N 1
ATOM 723 C CA . ILE A 1 92 ? 5.757 1.696 -7.777 1.00 97.06 92 ILE A CA 1
ATOM 724 C C . ILE A 1 92 ? 5.844 3.218 -7.956 1.00 97.06 92 ILE A C 1
ATOM 726 O O . ILE A 1 92 ? 6.585 3.893 -7.240 1.00 97.06 92 ILE A O 1
ATOM 730 N N . GLY A 1 93 ? 5.016 3.802 -8.828 1.00 96.94 93 GLY A N 1
ATOM 731 C CA . GLY A 1 93 ? 4.968 5.257 -8.994 1.00 96.94 93 GLY A CA 1
ATOM 732 C C . GLY A 1 93 ? 4.613 5.987 -7.690 1.00 96.94 93 GLY A C 1
ATOM 733 O O . GLY A 1 93 ? 5.170 7.045 -7.379 1.00 96.94 93 GLY A O 1
ATOM 734 N N . LYS A 1 94 ? 3.718 5.416 -6.871 1.00 96.75 94 LYS A N 1
ATOM 735 C CA . LYS A 1 94 ? 3.419 5.943 -5.531 1.00 96.75 94 LYS A CA 1
ATOM 736 C C . LYS A 1 94 ? 4.587 5.808 -4.563 1.00 96.75 94 LYS A C 1
ATOM 738 O O . LYS A 1 94 ? 4.808 6.745 -3.795 1.00 96.75 94 LYS A O 1
ATOM 743 N N . PHE A 1 95 ? 5.302 4.686 -4.590 1.00 97.62 95 PHE A N 1
ATOM 744 C CA . PHE A 1 95 ? 6.485 4.446 -3.772 1.00 97.62 95 PHE A CA 1
ATOM 745 C C . PHE A 1 95 ? 7.552 5.511 -4.032 1.00 97.62 95 PHE A C 1
ATOM 747 O O . PHE A 1 95 ? 7.904 6.242 -3.106 1.00 97.62 95 PHE A O 1
ATOM 754 N N . LEU A 1 96 ? 7.957 5.697 -5.292 1.00 97.56 96 LEU A N 1
ATOM 755 C CA . LEU A 1 96 ? 8.976 6.679 -5.680 1.00 97.56 96 LEU A CA 1
ATOM 756 C C . LEU A 1 96 ? 8.582 8.109 -5.276 1.00 97.56 96 LEU A C 1
ATOM 758 O O . LEU A 1 96 ? 9.359 8.821 -4.642 1.00 97.56 96 LEU A O 1
ATOM 762 N N . ARG A 1 97 ? 7.329 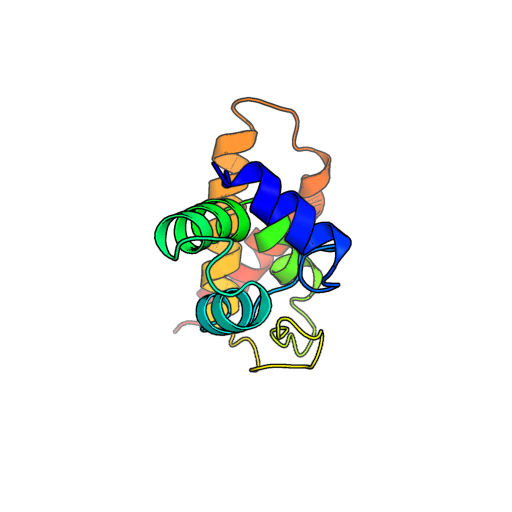8.513 -5.531 1.00 96.88 97 ARG A N 1
ATOM 763 C CA . ARG A 1 97 ? 6.816 9.829 -5.099 1.00 96.88 97 ARG A CA 1
ATOM 764 C C . ARG A 1 97 ? 6.767 9.976 -3.576 1.00 96.88 97 ARG A C 1
ATOM 766 O O . ARG A 1 97 ? 6.870 11.087 -3.060 1.00 96.88 97 ARG A O 1
ATOM 773 N N . ALA A 1 98 ? 6.501 8.897 -2.838 1.00 95.75 98 ALA A N 1
ATOM 774 C CA . ALA A 1 98 ? 6.484 8.922 -1.378 1.00 95.75 98 ALA A CA 1
ATOM 775 C C . ALA A 1 98 ? 7.897 9.026 -0.795 1.00 95.75 98 ALA A C 1
ATOM 777 O O . ALA A 1 98 ? 8.069 9.773 0.170 1.00 95.75 98 ALA A O 1
ATOM 778 N N . LEU A 1 99 ? 8.878 8.346 -1.397 1.00 96.19 99 LEU A N 1
ATOM 779 C CA . LEU A 1 99 ? 10.293 8.483 -1.052 1.00 96.19 99 LEU A CA 1
ATOM 780 C C . LEU A 1 99 ? 10.787 9.908 -1.273 1.00 96.19 99 LEU A C 1
ATOM 782 O O . LEU A 1 99 ? 11.258 10.519 -0.323 1.00 96.19 99 LEU A O 1
ATOM 786 N N . GLU A 1 100 ? 10.555 10.492 -2.450 1.00 95.62 100 GLU A N 1
ATOM 787 C CA . GLU A 1 100 ? 10.998 11.860 -2.768 1.00 95.62 100 GLU A CA 1
ATOM 788 C C . GLU A 1 100 ? 10.470 12.902 -1.756 1.00 95.62 100 GLU A C 1
ATOM 790 O O . GLU A 1 100 ? 11.130 13.883 -1.409 1.00 95.62 100 GLU A O 1
ATOM 795 N N . ARG A 1 101 ? 9.253 12.698 -1.230 1.00 94.56 101 ARG A N 1
ATOM 796 C CA . ARG A 1 101 ? 8.690 13.554 -0.172 1.00 94.56 101 ARG A CA 1
ATOM 797 C C . ARG A 1 101 ? 9.321 13.319 1.202 1.00 94.56 101 ARG A C 1
ATOM 799 O O . ARG A 1 101 ? 9.346 14.261 1.996 1.00 94.56 101 ARG A O 1
ATOM 806 N N . LYS A 1 102 ? 9.737 12.087 1.509 1.00 94.38 102 LYS A N 1
ATOM 807 C CA . LYS A 1 102 ? 10.375 11.710 2.780 1.00 94.38 102 LYS A CA 1
ATOM 808 C C . LYS A 1 102 ? 11.843 12.133 2.821 1.00 94.38 102 LYS A C 1
ATOM 810 O O . LYS A 1 102 ? 12.245 12.695 3.829 1.00 94.38 102 LYS A O 1
ATOM 815 N N . GLU A 1 103 ? 12.576 12.009 1.714 1.00 94.69 103 GLU A N 1
ATOM 816 C CA . GLU A 1 103 ? 13.977 12.456 1.564 1.00 94.69 103 GLU A CA 1
ATOM 817 C C . GLU A 1 103 ? 14.187 13.918 1.979 1.00 94.69 103 GLU A C 1
ATOM 819 O O . GLU A 1 103 ? 15.223 14.288 2.518 1.00 94.69 103 GLU A O 1
ATOM 824 N N . LYS A 1 104 ? 13.171 14.766 1.786 1.00 95.62 104 LYS A N 1
ATOM 825 C CA . LYS A 1 104 ? 13.202 16.186 2.179 1.00 95.62 104 LYS A CA 1
ATOM 826 C C . LYS A 1 104 ? 13.137 16.406 3.698 1.00 95.62 104 LYS A C 1
ATOM 828 O O . LYS A 1 104 ? 13.205 17.550 4.140 1.00 95.62 104 LYS A O 1
ATOM 833 N N . LYS A 1 105 ? 12.899 15.358 4.491 1.00 95.06 105 LYS A N 1
ATOM 834 C CA . LYS A 1 105 ? 12.589 15.437 5.929 1.00 95.06 105 LYS A CA 1
ATOM 835 C C . LYS A 1 105 ? 13.399 14.469 6.785 1.00 95.06 105 LYS A C 1
ATOM 837 O O . LYS A 1 105 ? 13.604 14.760 7.958 1.00 95.06 105 LYS A O 1
ATOM 842 N N . GLU A 1 106 ? 13.796 13.328 6.236 1.00 95.19 106 GLU A N 1
ATOM 843 C CA . GLU A 1 106 ? 14.450 12.239 6.962 1.00 95.19 106 GLU A CA 1
ATOM 844 C C . GLU A 1 106 ? 15.363 11.424 6.037 1.00 95.19 106 GLU A C 1
ATOM 846 O O . GLU A 1 106 ? 15.207 11.460 4.815 1.00 95.19 106 GLU A O 1
ATOM 851 N N . ASP A 1 107 ? 16.295 10.670 6.631 1.00 95.06 107 ASP A N 1
ATOM 852 C CA . ASP A 1 107 ? 17.092 9.687 5.896 1.00 95.06 107 ASP A CA 1
ATOM 853 C C . ASP A 1 107 ? 16.229 8.478 5.503 1.00 95.06 107 ASP A C 1
ATOM 855 O O . ASP A 1 107 ? 15.530 7.879 6.324 1.00 95.06 107 ASP A O 1
ATOM 859 N N . VAL A 1 108 ? 16.292 8.114 4.225 1.00 95.25 108 VAL A N 1
ATOM 860 C CA . VAL A 1 108 ? 15.568 6.982 3.635 1.00 95.25 108 VAL A CA 1
ATOM 861 C C . VAL A 1 108 ? 16.504 5.994 2.941 1.00 95.25 108 VAL A C 1
ATOM 863 O O . VAL A 1 108 ? 16.048 5.198 2.125 1.00 95.25 108 VAL A O 1
ATOM 866 N N . SER A 1 109 ? 17.799 6.022 3.265 1.00 94.50 109 SER A N 1
ATOM 867 C CA . SER A 1 109 ? 18.830 5.120 2.731 1.00 94.50 109 SER A CA 1
ATOM 868 C C . SER A 1 109 ? 18.449 3.632 2.788 1.00 94.50 109 SER A C 1
ATOM 870 O O . SER A 1 109 ? 18.774 2.876 1.879 1.00 94.50 109 SER A O 1
ATOM 872 N N . HIS A 1 110 ? 17.661 3.222 3.785 1.00 94.50 110 HIS A N 1
ATOM 873 C CA . HIS A 1 110 ? 17.106 1.868 3.907 1.00 94.50 110 HIS A CA 1
ATOM 874 C C . HIS A 1 110 ? 16.167 1.442 2.759 1.00 94.50 110 HIS A C 1
ATOM 876 O O . HIS A 1 110 ? 15.858 0.263 2.644 1.00 94.50 110 HIS A O 1
ATOM 882 N N . TYR A 1 111 ? 15.709 2.369 1.911 1.00 95.69 111 TYR A N 1
ATOM 883 C CA . TYR A 1 111 ? 14.946 2.073 0.694 1.00 95.69 111 TYR A CA 1
ATOM 884 C C . TYR A 1 111 ? 15.800 2.102 -0.586 1.00 95.69 111 TYR A C 1
ATOM 886 O O . TYR A 1 111 ? 15.227 2.026 -1.669 1.00 95.69 111 TYR A O 1
ATOM 894 N N . ALA A 1 112 ? 17.128 2.247 -0.511 1.00 95.12 112 ALA A N 1
ATOM 895 C CA . ALA A 1 112 ? 17.972 2.457 -1.694 1.00 95.12 112 ALA A CA 1
ATOM 896 C C . ALA A 1 112 ? 17.848 1.332 -2.739 1.00 95.12 112 ALA A C 1
ATOM 898 O O . ALA A 1 112 ? 17.509 1.614 -3.884 1.00 95.12 112 ALA A O 1
ATOM 899 N N . GLU A 1 113 ? 18.017 0.071 -2.338 1.00 94.81 113 GLU A N 1
ATOM 900 C CA . GLU A 1 113 ? 17.887 -1.082 -3.251 1.00 94.81 113 GLU A CA 1
ATOM 901 C C . GLU A 1 113 ? 16.450 -1.216 -3.800 1.00 94.81 113 GLU A C 1
ATOM 903 O O . GLU A 1 113 ? 16.244 -1.484 -4.977 1.00 94.81 113 GLU A O 1
ATOM 908 N N . TRP A 1 114 ? 15.434 -0.892 -3.000 1.00 95.31 114 TRP A N 1
ATOM 909 C CA . TRP A 1 114 ? 14.029 -0.935 -3.395 1.00 95.31 114 TRP A CA 1
ATOM 910 C C . TRP A 1 114 ? 13.737 0.171 -4.413 1.00 95.31 114 TRP A C 1
ATOM 912 O O . TRP A 1 114 ? 12.912 0.022 -5.310 1.00 95.31 114 TRP A O 1
ATOM 922 N N . ARG A 1 115 ? 14.395 1.323 -4.279 1.00 96.12 115 ARG A N 1
ATOM 923 C CA . ARG A 1 115 ? 14.295 2.419 -5.240 1.00 96.12 115 ARG A CA 1
ATOM 924 C C . ARG A 1 115 ? 14.914 2.028 -6.576 1.00 96.12 115 ARG A C 1
ATOM 926 O O . ARG A 1 115 ? 14.318 2.341 -7.600 1.00 96.12 115 ARG A O 1
ATOM 933 N N . GLU A 1 116 ? 16.072 1.380 -6.555 1.00 96.50 116 GLU A N 1
ATOM 934 C CA . GLU A 1 116 ? 16.754 0.896 -7.756 1.00 96.50 116 GLU A CA 1
ATOM 935 C C . GLU A 1 116 ? 15.886 -0.128 -8.497 1.00 96.50 116 GLU A C 1
ATOM 937 O O . GLU A 1 116 ? 15.482 0.144 -9.625 1.00 96.50 116 GLU A O 1
ATOM 942 N N . GLN A 1 117 ? 15.429 -1.182 -7.809 1.00 95.94 117 GLN A N 1
ATOM 943 C CA . GLN A 1 117 ? 14.514 -2.189 -8.370 1.00 95.94 117 GLN A CA 1
ATOM 944 C C . GLN A 1 117 ? 13.233 -1.570 -8.953 1.00 95.94 117 GLN A C 1
ATOM 946 O O . GLN A 1 117 ? 12.765 -1.945 -10.025 1.00 95.94 117 GLN A O 1
ATOM 951 N N . ALA A 1 118 ? 12.650 -0.588 -8.259 1.00 96.44 118 ALA A N 1
ATOM 952 C CA . ALA A 1 118 ? 11.471 0.129 -8.736 1.00 96.44 118 ALA A CA 1
ATOM 953 C C . ALA A 1 118 ? 11.718 0.894 -10.048 1.00 96.44 118 ALA A C 1
ATOM 955 O O . ALA A 1 118 ? 10.819 0.972 -10.887 1.00 96.44 118 ALA A O 1
ATOM 956 N N . ILE A 1 119 ? 12.895 1.501 -10.207 1.00 96.88 119 ILE A N 1
ATOM 957 C CA . ILE A 1 119 ? 13.266 2.252 -11.412 1.00 96.88 119 ILE A CA 1
ATOM 958 C C . ILE A 1 119 ? 13.549 1.291 -12.564 1.00 96.88 119 ILE A C 1
ATOM 960 O O . ILE A 1 119 ? 13.036 1.510 -13.660 1.00 96.88 119 ILE A O 1
ATOM 964 N N . GLU A 1 120 ? 14.314 0.230 -12.310 1.00 95.81 120 GLU A N 1
ATOM 965 C CA . GLU A 1 120 ? 14.633 -0.802 -13.300 1.00 95.81 120 GLU A CA 1
ATOM 966 C C . GLU A 1 120 ? 13.362 -1.438 -13.856 1.00 95.81 120 GLU A C 1
ATOM 968 O O . GLU A 1 120 ? 13.142 -1.414 -15.066 1.00 95.81 120 GLU A O 1
ATOM 973 N N . TRP A 1 121 ? 12.458 -1.876 -12.974 1.00 95.00 121 TRP A N 1
ATOM 974 C CA . TRP A 1 121 ? 11.192 -2.468 -13.392 1.00 95.00 121 TRP A CA 1
ATOM 975 C C . TRP A 1 121 ? 10.373 -1.508 -14.263 1.00 95.00 121 TRP A C 1
ATOM 977 O O . TRP A 1 121 ? 9.824 -1.913 -15.282 1.00 95.00 121 TRP A O 1
ATOM 987 N N . LEU A 1 122 ? 10.295 -0.217 -13.916 1.00 94.38 122 LEU A N 1
ATOM 988 C CA . LEU A 1 122 ? 9.579 0.758 -14.750 1.00 94.38 122 LEU A CA 1
ATOM 989 C C . LEU A 1 122 ? 10.222 0.926 -16.132 1.00 94.38 122 LEU A C 1
ATOM 991 O O . LEU A 1 122 ? 9.493 0.957 -17.121 1.00 94.38 122 LEU A O 1
ATOM 995 N N . ALA A 1 123 ? 11.551 1.004 -16.202 1.00 94.56 123 ALA A N 1
ATOM 996 C CA . ALA A 1 123 ? 12.275 1.137 -17.462 1.00 94.56 123 ALA A CA 1
ATOM 997 C C . ALA A 1 123 ? 12.075 -0.089 -18.369 1.00 94.56 123 ALA A C 1
ATOM 999 O O . ALA A 1 123 ? 11.863 0.059 -19.572 1.00 94.56 123 ALA A O 1
ATOM 1000 N N . GLU A 1 124 ? 12.074 -1.296 -17.798 1.00 92.94 124 GLU A N 1
ATOM 1001 C CA . GLU A 1 124 ? 11.772 -2.531 -18.530 1.00 92.94 124 GLU A CA 1
ATOM 1002 C C . GLU A 1 124 ? 10.347 -2.539 -19.081 1.00 92.94 124 GLU A C 1
ATOM 1004 O O . GLU A 1 124 ? 10.127 -2.944 -20.222 1.00 92.94 124 GLU A O 1
ATOM 1009 N N . GLN A 1 125 ? 9.378 -2.079 -18.288 1.00 89.62 125 GLN A N 1
ATOM 1010 C CA . GLN A 1 125 ? 7.988 -2.000 -18.722 1.00 89.62 125 GLN A CA 1
ATOM 1011 C C . GLN A 1 125 ? 7.770 -0.945 -19.814 1.00 89.62 125 GLN A C 1
ATOM 1013 O O . GLN A 1 125 ? 6.931 -1.154 -20.684 1.00 89.62 125 GLN A O 1
ATOM 1018 N N . GLU A 1 126 ? 8.496 0.175 -19.784 1.00 88.00 126 GLU A N 1
ATOM 1019 C CA . GLU A 1 126 ? 8.461 1.190 -20.848 1.00 88.00 126 GLU A CA 1
ATOM 1020 C C . GLU A 1 126 ? 9.118 0.682 -22.138 1.00 88.00 126 GLU A C 1
ATOM 1022 O O . GLU A 1 126 ? 8.597 0.915 -23.223 1.00 88.00 126 GLU A O 1
ATOM 1027 N N . ALA A 1 127 ? 10.216 -0.073 -22.038 1.00 88.38 127 ALA A N 1
ATOM 1028 C CA . ALA A 1 127 ? 10.881 -0.669 -23.199 1.00 88.38 127 ALA A CA 1
ATOM 1029 C C . ALA A 1 127 ? 10.043 -1.759 -23.900 1.00 88.38 127 ALA A C 1
ATOM 1031 O O . ALA A 1 127 ? 10.312 -2.096 -25.053 1.00 88.38 127 ALA A O 1
ATOM 1032 N N . GLN A 1 128 ? 9.051 -2.325 -23.206 1.00 78.75 128 GLN A N 1
ATOM 1033 C CA . GLN A 1 128 ? 8.136 -3.345 -23.726 1.00 78.75 128 GLN A CA 1
ATOM 1034 C C . GLN A 1 128 ? 6.858 -2.762 -24.353 1.00 78.75 128 GLN A C 1
ATOM 1036 O O . GLN A 1 128 ? 6.117 -3.510 -24.992 1.00 78.75 128 GLN A O 1
ATOM 1041 N N . GLU A 1 129 ? 6.583 -1.461 -24.191 1.00 71.56 129 GLU A N 1
ATOM 1042 C CA . GLU A 1 129 ? 5.458 -0.78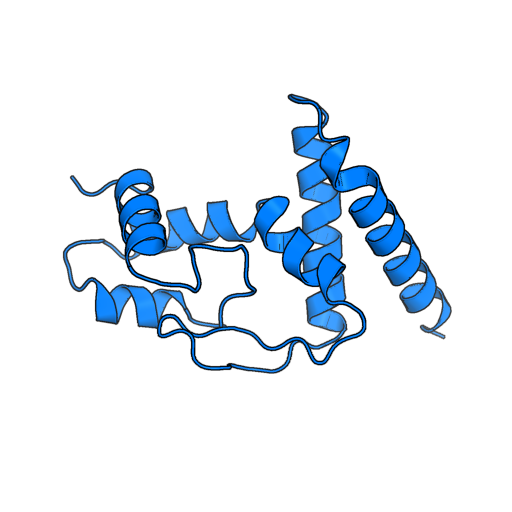0 -24.843 1.00 71.56 129 GLU A CA 1
ATOM 1043 C C . GLU A 1 129 ? 5.888 -0.314 -26.260 1.00 71.56 129 GLU A C 1
ATOM 1045 O O . GLU A 1 129 ? 6.773 0.535 -26.366 1.00 71.56 129 GLU A O 1
ATOM 1050 N N . PRO A 1 130 ? 5.337 -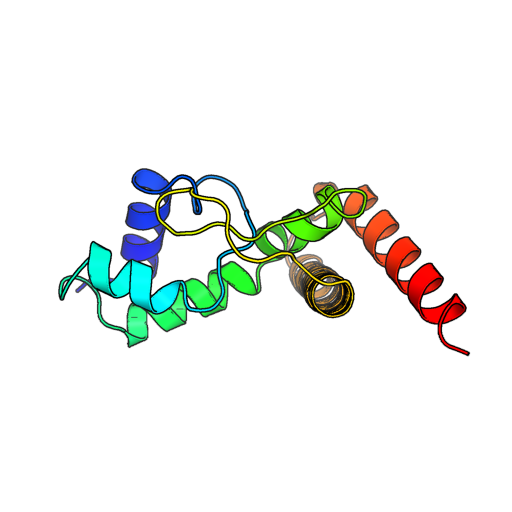0.897 -27.350 1.00 56.38 130 PRO A N 1
ATOM 1051 C CA . PRO A 1 130 ? 5.741 -0.609 -28.733 1.00 56.38 130 PRO A CA 1
ATOM 1052 C C . PRO A 1 130 ? 5.231 0.730 -29.287 1.00 56.38 130 PRO A C 1
ATOM 1054 O O . PRO A 1 130 ? 4.145 1.192 -28.862 1.00 56.38 130 PRO A O 1
#

Secondary structure (DSSP, 8-state):
---HHHHHHHHHHH-HHHHTT-PBPTTHHHHHHHHHGGGS-HHHHHHHHHHHTTSHHHHHHHHTTTTS--EEE-TTS-EEEE--HHHHHHHHHHHHHHHHHHHTTS--GGGHHHHHHHHHHHHHHHHT--

Foldseek 3Di:
DDALVNLLVVLCVPFPCSVAQAAAADVLLVVSCVVCPPPDDSVSSCVNCVVSLLALRNLLNLLVAVVHQRFHAHRNRDTHHTQDPVNSLVSLVSNLVNVVVVVVPDDPVVCVVSVVSSVVSVVVVVVPPD

Sequence (130 aa):
MTTPRELLEYLTENYSAFREPMLLEIGIHTQIKSAVGDVFTEKVIRKVLGKYTNSAAYNSAVVQNLDWDLRRVNLDGSSGSLVSDASKRHHIGKFLRALERKEKKEDVSHYAEWREQAIEWLAEQEAQEP

Radius of gyration: 15.76 Å; Cα contacts (8 Å, |Δi|>4): 139; chains: 1; bounding box: 39×31×49 Å

Nearest PDB structures (foldseek):
  6s10-assembly1_A  TM=7.599E-01  e=4.069E-04  Legionella pneumophila
  7rgt-assembly2_B  TM=8.045E-01  e=1.817E-03  Legionella pneumophila
  7rgu-assembly8_O  TM=8.191E-01  e=7.673E-03  Legionella pneumophila
  7rgs-assembly2_B  TM=7.936E-01  e=8.110E-03  Legionella pneumophila
  7rgu-assembly2_C  TM=7.880E-01  e=1.263E-02  Legionella pneumophila